Protein AF-A0A7J4IEZ2-F1 (afdb_monomer_lite)

Radius of gyration: 12.44 Å; chains: 1; bounding box: 37×12×31 Å

Foldseek 3Di:
DVVVVVVVVLVVQLCCCQVDPQQDLVSNLVSLLVVCVVVVHDPVVNVVVNVVSVVCVVVVVRHD

Sequence (64 aa):
MGGEIYQAQIVRNFFEIITGTDRNITRISMCVIAVAKLRNEAPERLTSLLDQVRKSRQNRELSI

Secondary structure (DSSP, 8-state):
-H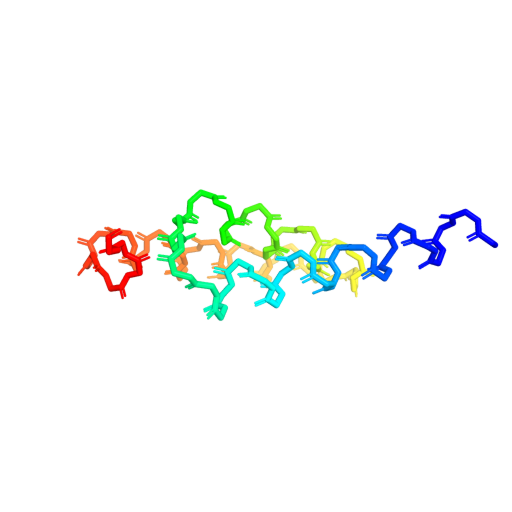HHHHHHHHHHHHHHHHHSS---HHHHHHHHHHHHHHTT--HHHHHHHHHHHHHHHHTTTT--

pLDDT: mean 74.58, std 8.43, range [50.31, 87.12]

Structure (mmCIF, N/CA/C/O backbone):
data_AF-A0A7J4IEZ2-F1
#
_entry.id   AF-A0A7J4IEZ2-F1
#
loop_
_atom_site.group_PDB
_atom_site.id
_atom_site.type_symbol
_atom_site.label_atom_id
_atom_site.label_alt_id
_atom_site.label_comp_id
_atom_site.label_asym_id
_atom_site.label_entity_id
_atom_site.label_seq_id
_atom_site.pdbx_PDB_ins_code
_atom_site.Cartn_x
_atom_site.Cartn_y
_atom_site.Cartn_z
_atom_site.occupancy
_atom_site.B_iso_or_equiv
_atom_site.auth_seq_id
_atom_site.auth_comp_id
_atom_site.auth_asym_id
_atom_site.auth_atom_id
_atom_site.pdbx_PDB_model_num
ATOM 1 N N . MET A 1 1 ? 20.696 0.248 -9.189 1.00 50.31 1 MET A N 1
ATOM 2 C CA . MET A 1 1 ? 21.061 0.508 -7.779 1.00 50.31 1 MET A CA 1
ATOM 3 C C . MET A 1 1 ? 20.077 1.428 -7.047 1.00 50.31 1 MET A C 1
ATOM 5 O O . MET A 1 1 ? 19.475 0.958 -6.098 1.00 50.31 1 MET A O 1
ATOM 9 N N . GLY A 1 2 ? 19.829 2.685 -7.454 1.00 61.53 2 GLY A N 1
ATOM 10 C CA . GLY A 1 2 ? 18.896 3.571 -6.715 1.00 61.53 2 GLY A CA 1
ATOM 11 C C . GLY A 1 2 ? 17.423 3.113 -6.682 1.00 61.53 2 GLY A C 1
ATOM 12 O O . GLY A 1 2 ? 16.760 3.238 -5.657 1.00 61.53 2 GLY A O 1
ATOM 13 N N . GLY A 1 3 ? 16.923 2.525 -7.776 1.00 65.12 3 GLY A N 1
ATOM 14 C CA . GLY A 1 3 ? 15.537 2.037 -7.862 1.00 65.12 3 GLY A CA 1
ATOM 15 C C . GLY A 1 3 ? 15.246 0.794 -7.011 1.00 65.12 3 GLY A C 1
ATOM 16 O O . GLY A 1 3 ? 14.167 0.683 -6.440 1.00 65.12 3 GLY A O 1
ATOM 17 N N . GLU A 1 4 ? 16.216 -0.110 -6.867 1.00 62.88 4 GLU A N 1
ATOM 18 C CA . GLU A 1 4 ? 16.067 -1.348 -6.082 1.00 62.88 4 GLU A CA 1
ATOM 19 C C . GLU A 1 4 ? 16.058 -1.060 -4.574 1.00 62.88 4 GLU A C 1
ATOM 21 O O . GLU A 1 4 ? 15.266 -1.636 -3.831 1.00 62.88 4 GLU A O 1
ATOM 26 N N . ILE A 1 5 ? 16.879 -0.102 -4.124 1.00 70.38 5 ILE A N 1
ATOM 27 C CA . ILE A 1 5 ? 16.883 0.371 -2.731 1.00 70.38 5 ILE A CA 1
ATO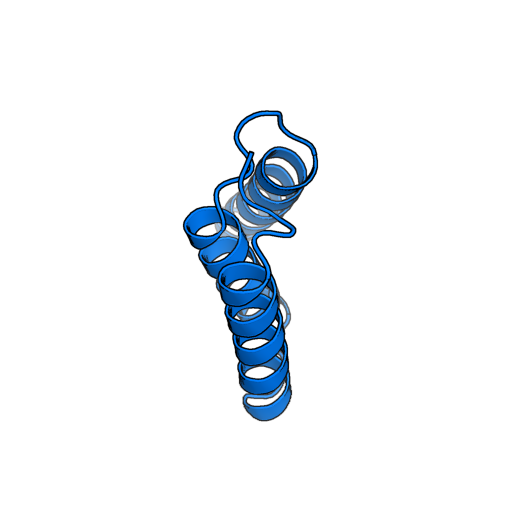M 28 C C . ILE A 1 5 ? 15.529 1.008 -2.384 1.00 70.38 5 ILE A C 1
ATOM 30 O O . ILE A 1 5 ? 14.964 0.723 -1.330 1.00 70.38 5 ILE A O 1
ATOM 34 N N . TYR A 1 6 ? 14.969 1.811 -3.295 1.00 71.06 6 TYR A N 1
ATOM 35 C CA . TYR A 1 6 ? 13.649 2.425 -3.129 1.00 71.06 6 TYR A CA 1
ATOM 36 C C . TYR A 1 6 ? 12.522 1.381 -3.039 1.00 71.06 6 TYR A C 1
ATOM 38 O O . TYR A 1 6 ? 11.647 1.472 -2.175 1.00 71.06 6 TYR A O 1
ATOM 46 N N . GLN A 1 7 ? 12.568 0.343 -3.879 1.00 65.75 7 GLN A N 1
ATOM 47 C CA . GLN A 1 7 ? 11.623 -0.777 -3.823 1.00 65.75 7 GLN A CA 1
ATOM 48 C C . GLN A 1 7 ? 11.703 -1.535 -2.493 1.00 65.75 7 GLN A C 1
ATOM 50 O O . GLN A 1 7 ? 10.674 -1.777 -1.859 1.00 65.75 7 GLN A O 1
ATOM 55 N N . ALA A 1 8 ? 12.915 -1.857 -2.032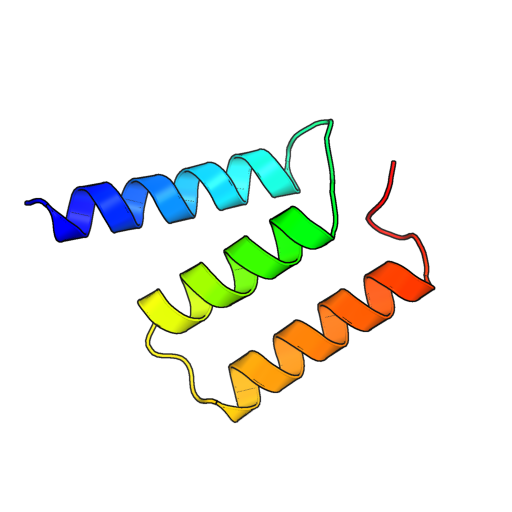 1.00 73.31 8 ALA A N 1
ATOM 56 C CA . ALA A 1 8 ? 13.128 -2.543 -0.759 1.00 73.31 8 ALA A CA 1
ATOM 57 C C . ALA A 1 8 ? 12.614 -1.722 0.439 1.00 73.31 8 ALA A C 1
ATOM 59 O O . ALA A 1 8 ? 12.002 -2.276 1.354 1.00 73.31 8 ALA A O 1
ATOM 60 N N . GLN A 1 9 ? 12.797 -0.398 0.415 1.00 73.19 9 GLN A N 1
ATOM 61 C CA . GLN A 1 9 ? 12.274 0.510 1.440 1.00 73.19 9 GLN A CA 1
ATOM 62 C C . GLN A 1 9 ? 10.742 0.543 1.470 1.00 73.19 9 GLN A C 1
ATOM 64 O O . GLN A 1 9 ? 10.154 0.510 2.549 1.00 73.19 9 GLN A O 1
ATOM 69 N N . ILE A 1 10 ? 10.079 0.558 0.309 1.00 71.06 10 ILE A N 1
ATOM 70 C CA . ILE A 1 10 ? 8.609 0.528 0.236 1.00 71.06 10 ILE A CA 1
ATOM 71 C C . ILE A 1 10 ? 8.054 -0.771 0.823 1.00 71.06 10 ILE A C 1
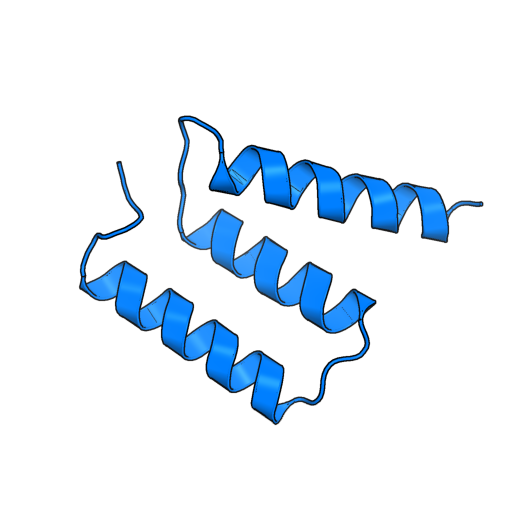ATOM 73 O O . ILE A 1 10 ? 7.100 -0.730 1.601 1.00 71.06 10 ILE A O 1
ATOM 77 N N . VAL A 1 11 ? 8.655 -1.912 0.477 1.00 69.12 11 VAL A N 1
ATOM 78 C CA . VAL A 1 11 ? 8.229 -3.222 0.990 1.00 69.12 11 VAL A CA 1
ATOM 79 C C . VAL A 1 11 ? 8.436 -3.303 2.501 1.00 69.12 11 VAL A C 1
ATOM 81 O O . VAL A 1 11 ? 7.528 -3.716 3.221 1.00 69.12 11 VAL A O 1
ATOM 84 N N . ARG A 1 12 ? 9.590 -2.849 3.002 1.00 73.38 12 ARG A N 1
ATOM 85 C CA . ARG A 1 12 ? 9.864 -2.795 4.442 1.00 73.38 12 ARG A CA 1
ATOM 86 C C . ARG A 1 12 ? 8.860 -1.911 5.183 1.00 73.38 12 ARG A C 1
ATOM 88 O O . ARG A 1 12 ? 8.269 -2.366 6.156 1.00 73.38 12 ARG A O 1
ATOM 95 N N . ASN A 1 13 ? 8.614 -0.697 4.688 1.00 71.25 13 ASN A N 1
ATOM 96 C CA . ASN A 1 13 ? 7.647 0.224 5.286 1.00 71.25 13 ASN A CA 1
ATOM 97 C C . ASN A 1 13 ? 6.233 -0.366 5.294 1.00 71.25 13 ASN A C 1
ATOM 99 O O . ASN A 1 13 ? 5.513 -0.208 6.275 1.00 71.25 13 ASN A O 1
ATOM 103 N N . PHE A 1 14 ? 5.834 -1.079 4.235 1.00 71.44 14 PHE A N 1
ATOM 104 C CA . PHE A 1 14 ? 4.551 -1.780 4.207 1.00 71.44 14 PHE A CA 1
ATOM 105 C C . PHE A 1 14 ? 4.448 -2.810 5.334 1.00 71.44 14 PHE A C 1
ATOM 107 O O . PHE A 1 14 ? 3.477 -2.775 6.088 1.00 71.44 14 PHE A O 1
ATOM 114 N N . PHE A 1 15 ? 5.455 -3.677 5.488 1.00 66.81 15 PHE A N 1
ATOM 115 C CA . PHE A 1 15 ? 5.474 -4.670 6.561 1.00 66.81 15 PHE A CA 1
ATOM 116 C C . PHE A 1 15 ? 5.469 -4.020 7.947 1.00 66.81 15 PHE A C 1
ATOM 118 O O . PHE A 1 15 ? 4.691 -4.437 8.801 1.00 66.81 15 PHE A O 1
ATOM 125 N N . GLU A 1 16 ? 6.257 -2.969 8.167 1.00 72.44 16 GLU A N 1
ATOM 126 C CA . GLU A 1 16 ? 6.277 -2.241 9.442 1.00 72.44 16 GLU A CA 1
ATOM 127 C C . GLU A 1 16 ? 4.922 -1.577 9.748 1.00 72.44 16 GLU A C 1
ATOM 129 O O . GLU A 1 16 ? 4.471 -1.606 10.888 1.00 72.44 16 GLU A O 1
ATOM 134 N N . ILE A 1 17 ? 4.219 -1.043 8.743 1.00 72.00 17 ILE A N 1
ATOM 135 C CA . ILE A 1 17 ? 2.911 -0.391 8.921 1.00 72.00 17 ILE A CA 1
ATOM 136 C C . ILE A 1 17 ? 1.787 -1.399 9.212 1.00 72.00 17 ILE A C 1
ATOM 138 O O . ILE A 1 17 ? 0.895 -1.098 10.005 1.00 72.00 17 ILE A O 1
ATOM 142 N N . ILE A 1 18 ? 1.794 -2.581 8.584 1.00 67.69 18 ILE A N 1
ATOM 143 C CA . ILE A 1 18 ? 0.738 -3.590 8.802 1.00 67.69 18 ILE A CA 1
ATOM 144 C C . ILE A 1 18 ? 0.980 -4.452 10.048 1.00 67.69 18 ILE A C 1
ATOM 146 O O . ILE A 1 18 ? 0.015 -4.918 10.650 1.00 67.69 18 ILE A O 1
ATOM 150 N N . THR A 1 19 ? 2.245 -4.679 10.424 1.00 67.38 19 THR A N 1
ATOM 151 C CA . THR A 1 19 ? 2.619 -5.507 11.589 1.00 67.38 19 THR A CA 1
ATOM 152 C C . THR A 1 19 ? 2.920 -4.688 12.844 1.00 67.38 19 THR A C 1
ATOM 154 O O . THR A 1 19 ? 2.954 -5.242 13.941 1.00 67.38 19 THR A O 1
ATOM 157 N N . GLY A 1 20 ? 3.127 -3.378 12.698 1.00 68.62 20 GLY A N 1
ATOM 158 C CA . GLY A 1 20 ? 3.422 -2.467 13.793 1.00 68.62 20 GLY A CA 1
ATOM 159 C C . GLY A 1 20 ? 2.231 -2.191 14.710 1.00 68.62 20 GLY A C 1
ATOM 160 O O . GLY A 1 20 ? 1.081 -2.542 14.443 1.00 68.62 20 GLY A O 1
ATOM 161 N N . THR A 1 21 ? 2.521 -1.525 15.822 1.00 65.31 21 THR A N 1
ATOM 162 C CA . THR A 1 21 ? 1.520 -1.088 16.803 1.00 65.31 21 THR A CA 1
ATOM 163 C C . THR A 1 21 ? 0.789 0.189 16.375 1.00 65.31 21 THR A C 1
ATOM 165 O O . THR A 1 21 ? -0.359 0.373 16.761 1.00 65.31 21 THR A O 1
ATOM 168 N N . ASP A 1 22 ? 1.396 1.021 15.518 1.00 63.78 22 ASP A N 1
ATOM 169 C CA . ASP A 1 22 ? 0.801 2.234 14.925 1.00 63.78 22 ASP A CA 1
ATOM 170 C C . ASP A 1 22 ? 0.115 1.900 13.589 1.00 63.78 22 ASP A C 1
ATOM 172 O O . ASP A 1 22 ? 0.551 2.274 12.493 1.00 63.78 22 ASP A O 1
ATOM 176 N N . ARG A 1 23 ? -0.956 1.103 13.670 1.00 63.97 23 ARG A N 1
ATOM 177 C CA . ARG A 1 23 ? -1.782 0.771 12.504 1.00 63.97 23 ARG A CA 1
ATOM 178 C C . ARG A 1 23 ? -2.616 1.991 12.123 1.00 63.97 23 ARG A C 1
ATOM 180 O O . ARG A 1 23 ? -3.737 2.190 12.577 1.00 63.97 23 ARG A O 1
ATOM 187 N N . ASN A 1 24 ? -2.046 2.839 11.270 1.00 75.12 24 ASN A N 1
ATOM 188 C CA . ASN A 1 24 ? -2.739 3.984 10.696 1.00 75.12 24 ASN A CA 1
ATOM 189 C C . ASN A 1 24 ? -3.213 3.672 9.274 1.00 75.12 24 ASN A C 1
ATOM 191 O O . ASN A 1 24 ? -2.417 3.446 8.359 1.00 75.12 24 ASN A O 1
ATOM 195 N N . ILE A 1 25 ? -4.523 3.738 9.051 1.00 73.06 25 ILE A N 1
ATOM 196 C CA . ILE A 1 25 ? -5.122 3.372 7.766 1.00 73.06 25 ILE A CA 1
ATOM 197 C C . ILE A 1 25 ? -4.677 4.249 6.589 1.00 73.06 25 ILE A C 1
ATOM 199 O O . ILE A 1 25 ? -4.624 3.784 5.450 1.00 73.06 25 ILE A O 1
ATOM 203 N N . THR A 1 26 ? -4.300 5.503 6.846 1.00 77.25 26 THR A N 1
ATOM 204 C CA . THR A 1 26 ? -3.730 6.402 5.834 1.00 77.25 26 THR A CA 1
ATOM 205 C C . THR A 1 26 ? -2.367 5.883 5.381 1.00 77.25 26 THR A C 1
ATOM 207 O O . THR A 1 26 ? -2.076 5.872 4.186 1.00 77.25 26 THR A O 1
ATOM 210 N N . ARG A 1 27 ? -1.547 5.382 6.314 1.00 75.38 27 ARG A N 1
ATOM 211 C CA . ARG A 1 27 ? -0.244 4.774 6.007 1.00 75.38 27 ARG A CA 1
ATOM 212 C C . ARG A 1 27 ? -0.404 3.461 5.244 1.00 75.38 27 ARG A C 1
ATOM 214 O O . ARG A 1 27 ? 0.267 3.270 4.232 1.00 75.38 27 ARG A O 1
ATOM 221 N N . ILE A 1 28 ? -1.359 2.622 5.651 1.00 77.31 28 ILE A N 1
ATOM 222 C CA . ILE A 1 28 ? -1.717 1.388 4.931 1.00 77.31 28 ILE A CA 1
ATOM 223 C C . ILE A 1 28 ? -2.142 1.718 3.491 1.00 77.31 28 ILE A C 1
ATOM 225 O O . ILE A 1 28 ? -1.631 1.120 2.546 1.00 77.31 28 ILE A O 1
ATOM 229 N N . SER A 1 29 ? -3.001 2.729 3.308 1.00 78.56 29 SER A N 1
ATOM 230 C CA . SER A 1 29 ? -3.444 3.194 1.984 1.00 78.56 29 SER A CA 1
ATOM 231 C C . SER A 1 29 ? -2.267 3.608 1.095 1.00 78.56 29 SER A C 1
ATOM 233 O O . SER A 1 29 ? -2.179 3.186 -0.057 1.00 78.56 29 SER A O 1
ATOM 235 N N . MET A 1 30 ? -1.344 4.420 1.626 1.00 78.88 30 MET A N 1
ATOM 236 C CA . MET A 1 30 ? -0.172 4.891 0.881 1.00 78.88 30 MET A CA 1
ATOM 237 C C . MET A 1 30 ? 0.732 3.734 0.444 1.00 78.88 30 MET A C 1
ATOM 239 O O . MET A 1 30 ? 1.179 3.715 -0.703 1.00 78.88 30 MET A O 1
ATOM 243 N N . CYS A 1 31 ? 0.954 2.741 1.309 1.00 78.06 31 CYS A N 1
ATOM 244 C CA . CYS A 1 31 ? 1.749 1.570 0.950 1.00 78.06 31 CYS A CA 1
ATOM 245 C C . CYS A 1 31 ? 1.064 0.679 -0.090 1.00 78.06 31 CYS A C 1
ATOM 247 O O . CYS A 1 31 ? 1.732 0.229 -1.016 1.00 78.06 31 CYS A O 1
ATOM 249 N N . VAL A 1 32 ? -0.251 0.462 0.005 1.00 80.06 32 VAL A N 1
ATOM 250 C CA . VAL A 1 32 ? -1.011 -0.293 -1.007 1.00 80.06 32 VAL A CA 1
ATOM 251 C C . VAL A 1 32 ? -0.868 0.357 -2.388 1.00 80.06 32 VAL A C 1
ATOM 253 O O . VAL A 1 32 ? -0.576 -0.334 -3.363 1.00 80.06 32 VAL A O 1
ATOM 256 N N . ILE A 1 33 ? -0.983 1.688 -2.470 1.00 81.75 33 ILE A N 1
ATOM 257 C CA . ILE A 1 33 ? -0.776 2.437 -3.719 1.00 81.75 33 ILE A CA 1
ATOM 258 C C . ILE A 1 33 ? 0.668 2.288 -4.214 1.00 81.75 33 ILE A C 1
ATOM 260 O O . ILE A 1 33 ? 0.886 2.036 -5.399 1.00 81.75 33 ILE A O 1
ATOM 264 N N . ALA A 1 34 ? 1.653 2.454 -3.327 1.00 76.69 34 ALA A N 1
ATOM 265 C CA . ALA A 1 34 ? 3.066 2.375 -3.685 1.00 76.69 34 ALA A CA 1
ATOM 266 C C . ALA A 1 34 ? 3.437 0.985 -4.229 1.00 76.69 34 ALA A C 1
ATOM 268 O O . ALA A 1 34 ? 4.045 0.887 -5.291 1.00 76.69 34 ALA A O 1
ATOM 269 N N . VAL A 1 35 ? 3.007 -0.088 -3.559 1.00 77.50 35 VAL A N 1
ATOM 270 C CA . VAL A 1 35 ? 3.266 -1.474 -3.979 1.00 77.50 35 VAL A CA 1
ATOM 271 C C . VAL A 1 35 ? 2.544 -1.810 -5.286 1.00 77.50 35 VAL A C 1
ATOM 273 O O . VAL A 1 35 ? 3.149 -2.409 -6.172 1.00 77.50 35 VAL A O 1
ATOM 276 N N . ALA A 1 36 ? 1.284 -1.398 -5.450 1.00 81.50 36 ALA A N 1
ATOM 277 C CA . ALA A 1 36 ? 0.542 -1.626 -6.690 1.00 81.50 36 ALA A CA 1
ATOM 278 C C . ALA A 1 36 ? 1.204 -0.933 -7.893 1.00 81.50 36 ALA A C 1
ATOM 280 O O . ALA A 1 36 ? 1.346 -1.541 -8.952 1.00 81.50 36 ALA A O 1
ATOM 281 N N . LYS A 1 37 ? 1.689 0.305 -7.711 1.00 78.75 37 LYS A N 1
ATOM 282 C CA . LYS A 1 37 ? 2.462 1.024 -8.735 1.00 78.75 37 LYS A CA 1
ATOM 283 C C . LYS A 1 37 ? 3.790 0.336 -9.046 1.00 78.75 37 LYS A C 1
ATOM 285 O O . LYS A 1 37 ? 4.131 0.198 -10.214 1.00 78.75 37 LYS A O 1
ATOM 290 N N . LEU A 1 38 ? 4.518 -0.133 -8.028 1.00 75.94 38 LEU A N 1
ATOM 291 C CA . LEU A 1 38 ? 5.769 -0.877 -8.224 1.00 75.94 38 LEU A CA 1
ATOM 292 C C . LEU A 1 38 ? 5.568 -2.179 -9.006 1.00 75.94 38 LEU A C 1
ATOM 294 O O . LEU A 1 38 ? 6.423 -2.551 -9.803 1.00 75.94 38 LEU A O 1
ATOM 298 N N . ARG A 1 39 ? 4.444 -2.867 -8.782 1.00 80.94 39 ARG A N 1
ATOM 299 C CA . ARG A 1 39 ? 4.081 -4.100 -9.494 1.00 80.94 39 ARG A CA 1
ATOM 300 C C . ARG A 1 39 ? 3.414 -3.849 -10.849 1.00 80.94 39 ARG A C 1
ATOM 302 O O . ARG A 1 39 ? 3.094 -4.816 -11.530 1.00 80.94 39 ARG A O 1
ATOM 309 N N . ASN A 1 40 ? 3.233 -2.583 -11.238 1.00 84.44 40 ASN A N 1
ATOM 310 C CA . ASN A 1 40 ? 2.541 -2.179 -12.463 1.00 84.44 40 ASN A CA 1
ATOM 311 C C . ASN A 1 40 ? 1.142 -2.824 -12.579 1.00 84.44 40 ASN A C 1
ATOM 313 O O . ASN A 1 40 ? 0.731 -3.290 -13.639 1.00 84.44 40 ASN A O 1
ATOM 317 N N . GLU A 1 41 ? 0.435 -2.899 -11.447 1.00 84.56 41 GLU A N 1
ATOM 318 C CA . GLU A 1 41 ? -0.912 -3.466 -11.369 1.00 84.56 41 GLU A CA 1
ATOM 319 C C . GLU A 1 41 ? -1.896 -2.653 -12.219 1.00 84.56 41 GLU A C 1
ATOM 321 O O . GLU A 1 41 ? -1.799 -1.426 -12.317 1.00 84.56 41 GLU A O 1
ATOM 326 N N . ALA A 1 42 ? -2.882 -3.341 -12.793 1.00 87.12 42 ALA A N 1
ATOM 327 C CA . ALA A 1 42 ? -3.910 -2.705 -13.605 1.00 87.12 42 ALA A CA 1
ATOM 328 C C . ALA A 1 42 ? -4.708 -1.657 -12.787 1.00 87.12 42 ALA A C 1
ATOM 330 O O . ALA A 1 42 ? -4.956 -1.872 -11.589 1.00 87.12 42 ALA A O 1
ATOM 331 N N . PRO A 1 43 ? -5.147 -0.536 -13.394 1.00 82.62 43 PRO A N 1
ATOM 332 C CA . PRO A 1 43 ? -5.890 0.523 -12.699 1.00 82.62 43 PRO A CA 1
ATOM 333 C C . PRO A 1 43 ? -7.134 0.025 -11.949 1.00 8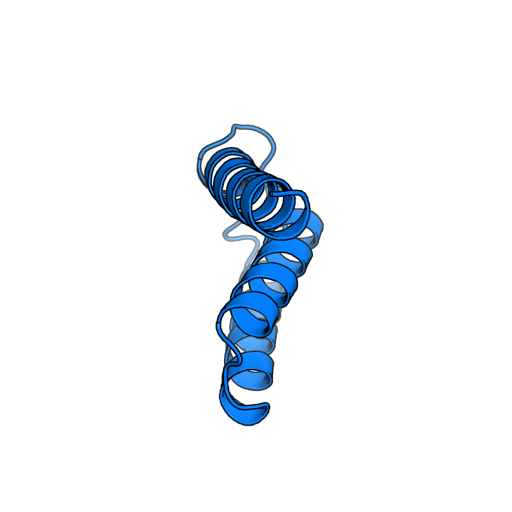2.62 43 PRO A C 1
ATOM 335 O O . PRO A 1 43 ? -7.459 0.517 -10.863 1.00 82.62 43 PRO A O 1
ATOM 338 N N . GLU A 1 44 ? -7.808 -0.992 -12.484 1.00 85.62 44 GLU A N 1
ATOM 339 C CA . GLU A 1 44 ? -8.992 -1.618 -11.892 1.00 85.62 44 GLU A CA 1
ATOM 340 C C . GLU A 1 44 ? -8.636 -2.323 -10.578 1.00 85.62 44 GLU A C 1
ATOM 342 O O . GLU A 1 44 ? -9.371 -2.245 -9.589 1.00 85.62 44 GLU A O 1
ATOM 347 N N . ARG A 1 45 ? -7.464 -2.971 -10.536 1.00 81.31 45 ARG A N 1
ATOM 348 C CA . ARG A 1 45 ? -6.965 -3.659 -9.344 1.00 81.31 45 ARG A CA 1
ATOM 349 C C . ARG A 1 45 ? -6.592 -2.661 -8.255 1.00 81.31 45 ARG A C 1
ATOM 351 O O . ARG A 1 45 ? -6.964 -2.867 -7.102 1.00 81.31 45 ARG A O 1
ATOM 358 N N . LEU A 1 46 ? -5.928 -1.563 -8.619 1.00 82.81 46 LEU A N 1
ATOM 359 C CA . LEU A 1 46 ? -5.627 -0.472 -7.689 1.00 82.81 46 LEU A CA 1
ATOM 360 C C . LEU A 1 46 ? -6.910 0.132 -7.099 1.00 82.81 46 LEU A C 1
ATOM 362 O O . LEU A 1 46 ? -6.998 0.324 -5.888 1.00 82.81 46 LEU A O 1
ATOM 366 N N . THR A 1 47 ? -7.917 0.376 -7.937 1.00 84.06 47 THR A N 1
ATOM 367 C CA . THR A 1 47 ? -9.221 0.904 -7.506 1.00 84.06 47 THR A CA 1
ATOM 368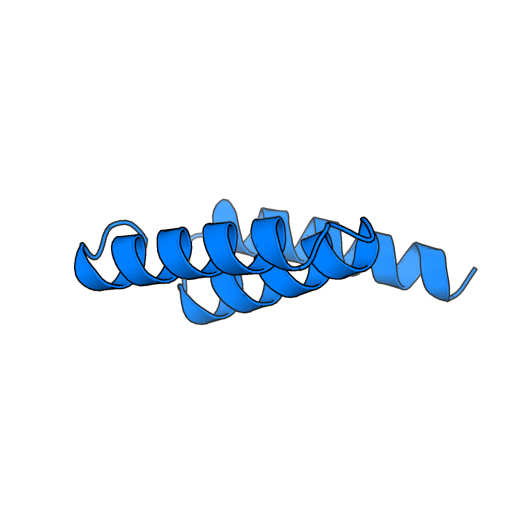 C C . THR A 1 47 ? -9.907 -0.043 -6.518 1.00 84.06 47 THR A C 1
ATOM 370 O O . THR A 1 47 ? -10.325 0.385 -5.443 1.00 84.06 47 THR A O 1
ATOM 373 N N . SER A 1 48 ? -9.929 -1.346 -6.816 1.00 85.31 48 SER A N 1
ATOM 374 C CA . SER A 1 48 ? -10.493 -2.365 -5.921 1.00 85.31 48 SER A CA 1
ATOM 375 C C . SER A 1 48 ? -9.792 -2.408 -4.557 1.00 85.31 48 SER A C 1
ATOM 377 O O . SER A 1 48 ? -10.454 -2.463 -3.519 1.00 85.31 48 SER A O 1
ATOM 379 N N . LEU A 1 49 ? -8.457 -2.344 -4.545 1.00 81.38 49 LEU A N 1
ATOM 380 C CA . LEU A 1 49 ? -7.670 -2.323 -3.311 1.00 81.38 49 LEU A CA 1
ATOM 381 C C . LEU A 1 49 ? -7.959 -1.066 -2.477 1.00 81.38 49 LEU A C 1
ATOM 383 O O . LEU A 1 49 ? -8.105 -1.153 -1.260 1.00 81.38 49 LEU A O 1
ATOM 387 N N . LEU A 1 50 ? -8.103 0.097 -3.117 1.00 83.44 50 LEU A N 1
ATOM 388 C CA . LEU A 1 50 ? -8.463 1.341 -2.431 1.00 83.44 50 LEU A CA 1
ATOM 389 C C . LEU A 1 50 ? -9.861 1.289 -1.809 1.00 83.44 50 LEU A C 1
ATOM 391 O O . LEU A 1 50 ? -10.049 1.779 -0.694 1.00 83.44 50 LEU A O 1
ATOM 395 N N . ASP A 1 51 ? -10.827 0.671 -2.484 1.00 86.19 51 ASP A N 1
ATOM 396 C CA . ASP A 1 51 ? -12.171 0.499 -1.933 1.00 86.19 51 ASP A CA 1
ATOM 397 C C . ASP A 1 51 ? -12.193 -0.457 -0.735 1.00 86.19 51 ASP A C 1
ATOM 399 O O . ASP A 1 51 ? -12.927 -0.212 0.225 1.00 86.19 51 ASP A O 1
ATOM 403 N N . GLN A 1 52 ? -11.355 -1.499 -0.726 1.00 81.88 52 GLN A N 1
ATOM 404 C CA . GLN A 1 52 ? -11.186 -2.357 0.453 1.00 81.88 52 GLN A CA 1
ATOM 405 C C . GLN A 1 52 ? -10.633 -1.565 1.641 1.00 81.88 52 GLN A C 1
ATOM 407 O O . GLN A 1 52 ? -11.187 -1.634 2.737 1.00 81.88 52 GLN A O 1
ATOM 412 N N . VAL A 1 53 ? -9.613 -0.732 1.418 1.00 82.50 53 VAL A N 1
ATOM 413 C CA . VAL A 1 53 ? -9.047 0.104 2.486 1.00 82.50 53 VAL A CA 1
ATOM 414 C C . VAL A 1 53 ? -10.068 1.127 3.004 1.00 82.50 53 VAL A C 1
ATOM 416 O O . VAL A 1 53 ? -10.166 1.352 4.211 1.00 82.50 53 VAL A O 1
ATOM 419 N N . ARG A 1 54 ? -10.891 1.715 2.124 1.00 82.38 54 ARG A N 1
ATOM 420 C CA . ARG A 1 54 ? -11.999 2.601 2.529 1.00 82.38 54 ARG A CA 1
ATOM 421 C C . ARG A 1 54 ? -13.033 1.881 3.394 1.00 82.38 54 ARG A C 1
ATOM 423 O O . ARG A 1 54 ? -13.470 2.454 4.392 1.00 82.38 54 ARG A O 1
ATOM 430 N N . LYS A 1 55 ? -13.405 0.646 3.047 1.00 83.75 55 LYS A N 1
ATOM 431 C CA . LYS A 1 55 ? -14.336 -0.171 3.844 1.00 83.75 55 LYS A CA 1
ATOM 432 C C . LYS A 1 55 ? -13.762 -0.496 5.220 1.00 83.75 55 LYS A C 1
ATOM 434 O O . LYS A 1 55 ? -14.423 -0.226 6.219 1.00 83.75 55 LYS A O 1
ATOM 439 N N . SER A 1 56 ? -12.506 -0.932 5.299 1.00 78.62 56 SER A N 1
ATOM 440 C CA . SER A 1 56 ? -11.854 -1.175 6.593 1.00 78.62 56 SER A CA 1
ATOM 441 C C . SER A 1 56 ? -11.746 0.087 7.458 1.00 78.62 56 SER A C 1
ATOM 443 O O . SER A 1 56 ? -11.775 -0.007 8.685 1.00 78.62 56 SER A O 1
ATOM 445 N N . ARG A 1 57 ? -11.701 1.286 6.849 1.00 76.88 57 ARG A N 1
ATOM 446 C CA . ARG A 1 57 ? -11.782 2.568 7.575 1.00 76.88 57 ARG A CA 1
ATOM 447 C C . ARG A 1 57 ? -13.147 2.794 8.199 1.00 76.88 57 ARG A C 1
ATOM 449 O O . ARG A 1 57 ? -13.215 3.215 9.350 1.00 76.88 57 ARG A O 1
ATOM 456 N N . GLN A 1 58 ? -14.213 2.539 7.447 1.00 81.75 58 GLN A N 1
ATOM 457 C CA . GLN A 1 58 ? -15.581 2.672 7.948 1.00 81.75 58 GLN A CA 1
ATOM 458 C C . GLN A 1 58 ? -15.852 1.679 9.083 1.00 81.75 58 GLN A C 1
ATOM 460 O O . GLN A 1 58 ? -16.429 2.059 10.099 1.00 81.75 58 GLN A O 1
ATOM 465 N N . ASN A 1 59 ? -15.343 0.454 8.952 1.00 81.62 59 ASN A N 1
ATOM 466 C CA . ASN A 1 59 ? -15.522 -0.611 9.936 1.00 81.62 59 ASN A CA 1
ATOM 467 C C . ASN A 1 59 ? -14.586 -0.501 11.155 1.00 81.62 59 ASN A C 1
ATOM 469 O O . ASN A 1 59 ? -14.709 -1.296 12.082 1.00 81.62 59 ASN A O 1
ATOM 473 N N . ARG A 1 60 ? -13.648 0.462 11.171 1.00 73.56 60 ARG A N 1
ATOM 474 C CA . ARG A 1 60 ? -12.616 0.629 12.218 1.00 73.56 60 ARG A CA 1
ATOM 475 C C . ARG A 1 60 ? -11.762 -0.627 12.467 1.00 73.56 60 ARG A C 1
ATOM 477 O O . ARG A 1 60 ? -11.182 -0.777 13.532 1.00 73.56 60 ARG A O 1
ATOM 484 N N . GLU A 1 61 ? -11.632 -1.503 11.474 1.00 68.31 61 GLU A N 1
ATOM 485 C CA . GLU A 1 61 ? -10.928 -2.795 11.592 1.00 68.31 61 GLU A CA 1
ATOM 486 C C . GLU A 1 61 ? -9.410 -2.645 11.764 1.00 68.31 61 GLU A C 1
ATOM 488 O O . GLU A 1 61 ? -8.731 -3.559 12.229 1.00 68.31 61 GLU A O 1
ATOM 493 N N . LEU A 1 62 ? -8.867 -1.498 11.349 1.00 61.38 62 LEU A N 1
ATOM 494 C CA . LEU A 1 62 ? -7.426 -1.265 11.231 1.00 61.38 62 LEU A CA 1
ATOM 495 C C . LEU A 1 62 ? -6.952 -0.016 11.981 1.00 61.38 62 LEU A C 1
ATOM 497 O O . LEU A 1 62 ? -5.805 0.373 11.800 1.00 61.38 62 LEU A O 1
ATOM 501 N N . SER A 1 63 ? -7.813 0.626 12.774 1.00 52.94 63 SER A N 1
ATOM 502 C CA . SER A 1 63 ? -7.423 1.729 13.657 1.00 52.94 63 SER A CA 1
ATOM 503 C C . SER A 1 63 ? -7.435 1.224 15.091 1.00 52.94 63 SER A C 1
ATOM 505 O O . SER A 1 63 ? -8.507 0.955 15.630 1.00 52.94 63 SER A O 1
ATOM 507 N N . ILE A 1 64 ? -6.244 1.089 15.671 1.00 54.22 64 ILE A N 1
ATOM 508 C CA . ILE A 1 64 ? -6.048 0.971 17.120 1.00 54.22 64 ILE A CA 1
ATOM 509 C C . ILE A 1 64 ? -5.584 2.328 17.628 1.00 54.22 64 ILE A C 1
ATOM 511 O O . ILE A 1 64 ? -4.714 2.917 16.947 1.00 54.22 64 ILE A O 1
#